Protein AF-A0A1H7XQ25-F1 (afdb_monomer)

Mean predicted aligned error: 4.87 Å

pLDDT: mean 88.61, std 8.7, range [55.59, 97.44]

Secondary structure (DSSP, 8-state):
-HHHHHHHHHHHHHHHHHHHHHHHHHHHHHHHHHTTS-SSHHHHHHTGGGHHHHHHHHHHHT-TT-HHHHHHHHHHHHHHHHHHHHHHHHHHHT-

Solvent-accessible surface area (backbone atoms only — not comparable to full-atom values): 5088 Å² total; per-residue (Å²): 116,68,66,63,51,47,54,49,51,31,54,49,24,47,51,52,25,52,52,28,50,52,50,32,53,53,35,48,50,54,44,34,44,77,67,66,77,32,94,46,75,65,54,46,60,74,47,49,80,54,48,60,59,51,50,50,40,37,67,74,68,57,51,73,93,37,73,44,46,55,52,32,47,53,34,48,51,53,26,50,53,26,46,52,52,27,53,52,35,49,58,62,73,76,104

Structure (mmCIF, N/CA/C/O backbone):
data_AF-A0A1H7XQ25-F1
#
_entry.id   AF-A0A1H7XQ25-F1
#
loop_
_atom_site.group_PDB
_atom_site.id
_atom_site.type_symbol
_atom_site.label_atom_id
_atom_site.label_alt_id
_atom_site.label_comp_id
_atom_site.label_asym_id
_atom_site.label_entity_id
_atom_site.label_seq_id
_atom_site.pdbx_PDB_ins_code
_atom_site.Cartn_x
_atom_site.Cartn_y
_atom_site.Cartn_z
_atom_site.occupancy
_atom_site.B_iso_or_equiv
_atom_site.auth_seq_id
_atom_site.auth_comp_id
_atom_site.auth_asym_id
_atom_site.auth_atom_id
_atom_site.pdbx_PDB_model_num
ATOM 1 N N . MET A 1 1 ? 22.932 3.527 -22.500 1.00 63.41 1 MET A N 1
ATOM 2 C CA . MET A 1 1 ? 22.546 4.360 -21.330 1.00 63.41 1 MET A CA 1
ATOM 3 C C . MET A 1 1 ? 21.067 4.213 -20.987 1.00 63.41 1 MET A C 1
ATOM 5 O O . MET A 1 1 ? 20.750 4.172 -19.807 1.00 63.41 1 MET A O 1
ATOM 9 N N . THR A 1 2 ? 20.179 4.089 -21.978 1.00 78.62 2 THR A N 1
ATOM 10 C CA . THR A 1 2 ? 18.724 3.948 -21.793 1.00 78.62 2 THR A CA 1
ATOM 11 C C . THR A 1 2 ? 18.327 2.696 -21.000 1.00 78.62 2 THR A C 1
ATOM 13 O O . THR A 1 2 ? 17.526 2.800 -20.077 1.00 78.62 2 THR A O 1
ATOM 16 N N . ASP A 1 3 ? 18.966 1.550 -21.260 1.00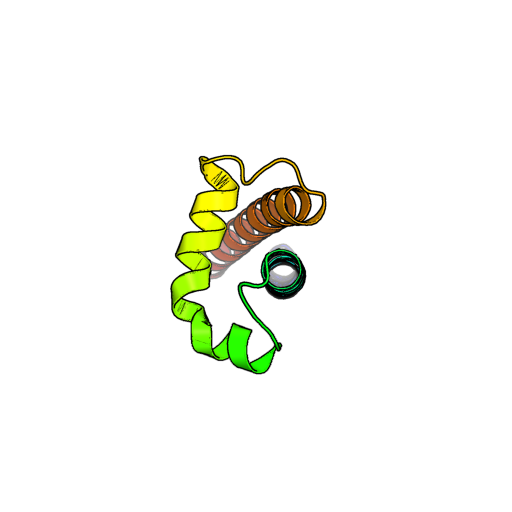 82.12 3 ASP A N 1
ATOM 17 C CA . ASP A 1 3 ? 18.627 0.276 -20.597 1.00 82.12 3 ASP A CA 1
ATOM 18 C C . ASP A 1 3 ? 18.929 0.295 -19.093 1.00 82.12 3 ASP A C 1
ATOM 20 O O . ASP A 1 3 ? 18.120 -0.143 -18.279 1.00 82.12 3 ASP A O 1
ATOM 24 N N . GLY A 1 4 ? 20.059 0.894 -18.699 1.00 89.81 4 GLY A N 1
ATOM 25 C CA . GLY A 1 4 ? 20.416 1.061 -17.286 1.00 89.81 4 GLY A CA 1
ATOM 26 C C . GLY A 1 4 ? 19.441 1.970 -16.531 1.00 89.81 4 GLY 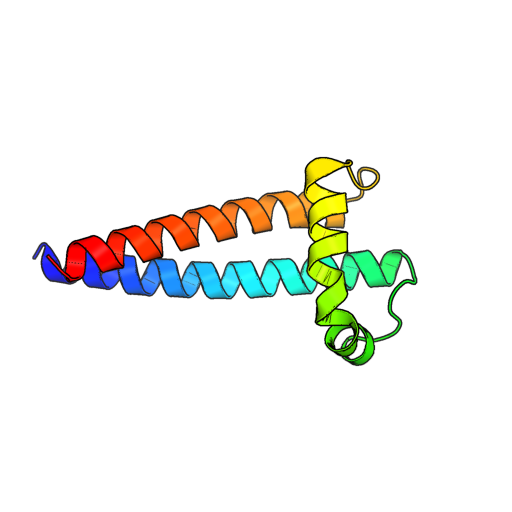A C 1
ATOM 27 O O . GLY A 1 4 ? 19.146 1.728 -15.362 1.00 89.81 4 GLY A O 1
ATOM 28 N N . LEU A 1 5 ? 18.888 2.981 -17.207 1.00 92.19 5 LEU A N 1
ATOM 29 C CA . LEU A 1 5 ? 17.882 3.872 -16.632 1.00 92.19 5 LEU A CA 1
ATOM 30 C C . LEU A 1 5 ? 16.535 3.156 -16.446 1.00 92.19 5 LEU A C 1
ATOM 32 O O . LEU A 1 5 ? 15.883 3.347 -15.420 1.00 92.19 5 LEU A O 1
ATOM 36 N N . ILE A 1 6 ? 16.143 2.287 -17.382 1.00 93.12 6 ILE A N 1
ATOM 37 C CA . ILE A 1 6 ? 14.927 1.469 -17.261 1.00 93.12 6 ILE A CA 1
ATOM 38 C C . ILE A 1 6 ? 15.055 0.482 -16.093 1.00 93.12 6 ILE A C 1
ATOM 40 O O . ILE A 1 6 ? 14.146 0.401 -15.266 1.00 93.12 6 ILE A O 1
ATOM 44 N N . VAL A 1 7 ? 16.197 -0.205 -15.967 1.00 93.62 7 VAL A N 1
ATOM 45 C CA . VAL A 1 7 ? 16.472 -1.115 -14.838 1.00 93.62 7 VAL A CA 1
ATOM 46 C C . VAL A 1 7 ? 16.421 -0.370 -13.503 1.00 93.62 7 VAL A C 1
ATOM 48 O O . VAL A 1 7 ? 15.849 -0.867 -12.532 1.00 93.62 7 VAL A O 1
ATOM 51 N N . LEU A 1 8 ? 16.963 0.847 -13.444 1.00 94.94 8 LEU A N 1
ATOM 52 C CA . LEU A 1 8 ? 16.890 1.673 -12.242 1.00 94.94 8 LEU A CA 1
ATOM 53 C C . LEU A 1 8 ? 15.437 2.023 -11.877 1.00 94.94 8 LEU A C 1
ATOM 55 O O . LEU A 1 8 ? 15.050 1.877 -10.717 1.00 94.94 8 LEU A O 1
ATOM 59 N N . ILE A 1 9 ? 14.618 2.442 -12.849 1.00 94.62 9 ILE A N 1
ATOM 60 C CA . ILE A 1 9 ? 13.188 2.725 -12.633 1.00 94.62 9 ILE A CA 1
ATOM 61 C C . ILE A 1 9 ? 12.450 1.467 -12.160 1.00 94.62 9 ILE A C 1
ATOM 63 O O . ILE A 1 9 ? 11.633 1.549 -11.240 1.00 94.62 9 ILE A O 1
ATOM 67 N N . PHE A 1 10 ? 12.753 0.306 -12.739 1.00 95.88 10 PHE A N 1
ATOM 68 C CA . PHE A 1 10 ? 12.183 -0.976 -12.329 1.00 95.88 10 PHE A CA 1
ATOM 69 C C . PHE A 1 10 ? 12.481 -1.277 -10.851 1.00 95.88 10 PHE A C 1
ATOM 71 O O . PHE A 1 10 ? 11.560 -1.515 -10.068 1.00 95.88 10 PHE A O 1
ATOM 78 N N . ILE A 1 11 ? 13.746 -1.180 -10.431 1.00 96.69 11 ILE A N 1
ATOM 79 C CA . ILE A 1 11 ? 14.149 -1.462 -9.043 1.00 96.69 11 ILE A CA 1
ATOM 80 C C . ILE A 1 11 ? 13.534 -0.448 -8.072 1.00 96.69 11 ILE A C 1
ATOM 82 O O . ILE A 1 11 ? 12.996 -0.834 -7.032 1.00 96.69 11 ILE A O 1
ATOM 86 N N . LEU A 1 12 ? 13.582 0.847 -8.399 1.00 97.19 12 LEU A N 1
ATOM 87 C CA . LEU A 1 12 ? 13.044 1.893 -7.529 1.00 97.19 12 LEU A CA 1
ATOM 88 C C . LEU A 1 12 ? 11.525 1.779 -7.388 1.00 97.19 12 LEU A C 1
ATOM 90 O O . LEU A 1 12 ? 11.011 1.852 -6.273 1.00 97.19 12 LEU A O 1
ATOM 94 N N . SER A 1 13 ? 10.801 1.564 -8.487 1.00 96.81 13 SER A N 1
ATOM 95 C CA . SER A 1 13 ? 9.344 1.395 -8.441 1.00 96.81 13 SER A CA 1
ATOM 96 C C . SER A 1 13 ? 8.938 0.164 -7.627 1.00 96.81 13 SER A C 1
ATOM 98 O O . SER A 1 13 ? 8.012 0.262 -6.821 1.00 96.81 13 SER A O 1
ATOM 100 N N . LEU A 1 14 ? 9.676 -0.948 -7.736 1.00 96.19 14 LEU A N 1
ATOM 101 C CA . LEU A 1 14 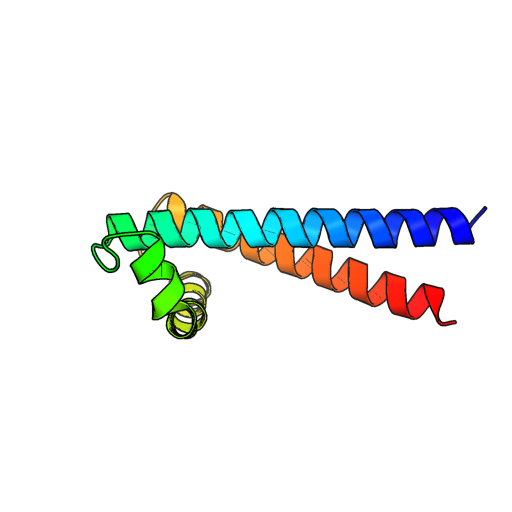? 9.477 -2.128 -6.894 1.00 96.19 14 LEU A CA 1
ATOM 102 C C . LEU A 1 14 ? 9.722 -1.820 -5.409 1.00 96.19 14 LEU A C 1
ATOM 104 O O . LEU A 1 14 ? 8.897 -2.165 -4.560 1.00 96.19 14 LEU A O 1
ATOM 108 N N . LEU A 1 15 ? 10.823 -1.137 -5.086 1.00 97.44 15 LEU A N 1
ATOM 109 C CA . LEU A 1 15 ? 11.159 -0.765 -3.711 1.00 97.44 15 LEU A CA 1
ATOM 110 C C . LEU A 1 15 ? 10.073 0.132 -3.097 1.00 97.44 15 LEU A C 1
ATOM 112 O O . LEU A 1 15 ? 9.576 -0.147 -2.004 1.00 97.44 15 LEU A O 1
ATOM 116 N N . PHE A 1 16 ? 9.647 1.175 -3.813 1.00 97.00 16 PHE A N 1
ATOM 117 C CA . PHE A 1 16 ? 8.588 2.074 -3.351 1.00 97.00 16 PHE A CA 1
ATOM 118 C C . PHE A 1 16 ? 7.219 1.387 -3.269 1.00 97.00 16 PHE A C 1
ATOM 120 O O . PHE A 1 16 ? 6.431 1.681 -2.362 1.00 97.00 16 PHE A O 1
ATOM 127 N N . PHE A 1 17 ? 6.933 0.427 -4.150 1.00 95.81 17 PHE A N 1
ATOM 128 C CA . PHE A 1 17 ? 5.740 -0.408 -4.046 1.00 95.81 17 PHE A CA 1
ATOM 129 C C . PHE A 1 17 ? 5.739 -1.243 -2.755 1.00 95.81 17 PHE A C 1
ATOM 131 O O . PHE A 1 17 ? 4.738 -1.262 -2.036 1.00 95.81 17 PHE A O 1
ATOM 138 N N . ILE A 1 18 ? 6.862 -1.875 -2.404 1.00 96.38 18 ILE A N 1
ATOM 139 C CA . ILE A 1 18 ? 6.993 -2.656 -1.162 1.00 96.38 18 ILE A CA 1
ATOM 140 C C . ILE A 1 18 ? 6.850 -1.750 0.069 1.00 96.38 18 ILE A C 1
ATOM 142 O O . ILE A 1 18 ? 6.084 -2.064 0.982 1.00 96.38 18 ILE A O 1
ATOM 146 N N . ILE A 1 19 ? 7.525 -0.597 0.086 1.00 96.19 19 ILE A N 1
ATOM 147 C CA . ILE A 1 19 ? 7.440 0.363 1.198 1.00 96.19 19 ILE A CA 1
ATOM 148 C C . ILE A 1 19 ? 5.995 0.843 1.386 1.00 96.19 19 ILE A C 1
ATOM 150 O O . ILE A 1 19 ? 5.460 0.800 2.496 1.00 96.19 19 ILE A O 1
ATOM 154 N N . SER A 1 20 ? 5.329 1.255 0.305 1.00 95.50 20 SER A N 1
ATOM 155 C CA . SER A 1 20 ? 3.936 1.712 0.367 1.00 95.50 20 SER A CA 1
ATOM 156 C C . SER A 1 20 ? 2.969 0.596 0.778 1.00 95.50 20 SER A C 1
ATOM 158 O O . SER A 1 20 ? 2.032 0.854 1.536 1.00 95.50 20 SER A O 1
ATOM 160 N N . PHE A 1 21 ? 3.214 -0.657 0.380 1.00 93.56 21 PHE A N 1
ATOM 161 C CA . PHE A 1 21 ? 2.462 -1.816 0.866 1.00 93.56 21 PHE A CA 1
ATOM 162 C C . PHE A 1 21 ? 2.569 -1.981 2.389 1.00 93.56 21 PHE A C 1
ATOM 164 O O . PHE A 1 21 ? 1.545 -2.145 3.062 1.00 93.56 21 PHE A O 1
ATOM 171 N N . CYS A 1 22 ? 3.781 -1.888 2.940 1.00 94.62 22 CYS A N 1
ATOM 172 C CA . CYS A 1 22 ? 4.014 -1.960 4.382 1.00 94.62 22 CYS A CA 1
ATOM 173 C C . CYS A 1 22 ? 3.313 -0.819 5.129 1.00 94.62 22 CYS A C 1
ATOM 175 O O . CYS A 1 22 ? 2.648 -1.070 6.135 1.00 94.62 22 CYS A O 1
ATOM 177 N N . LEU A 1 23 ? 3.385 0.411 4.610 1.00 94.88 23 LEU A N 1
ATOM 178 C CA . LEU A 1 23 ? 2.694 1.563 5.1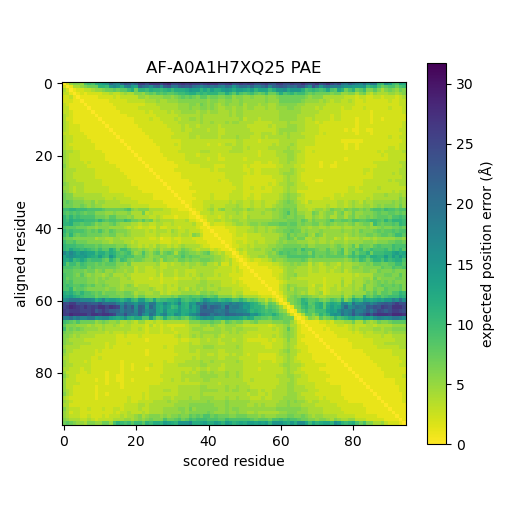97 1.00 94.88 23 LEU A CA 1
ATOM 179 C C . LEU A 1 23 ? 1.176 1.356 5.221 1.00 94.88 23 LEU A C 1
ATOM 181 O O . LEU A 1 23 ? 0.557 1.538 6.268 1.00 94.88 23 LEU A O 1
ATOM 185 N N . VAL A 1 24 ? 0.571 0.902 4.118 1.00 93.88 24 VAL A N 1
ATOM 186 C CA . VAL A 1 24 ? -0.870 0.592 4.079 1.00 93.88 24 VAL A CA 1
ATOM 187 C C . VAL A 1 24 ?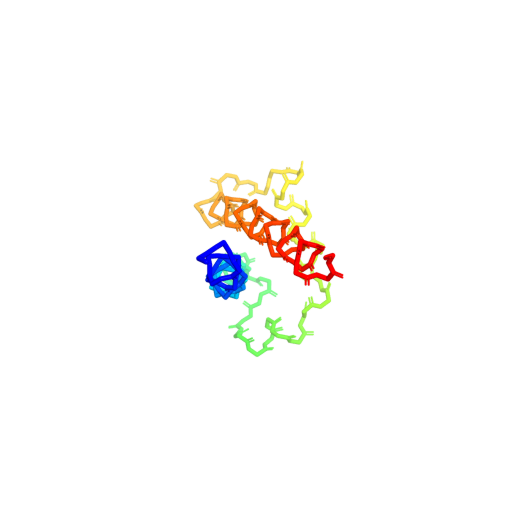 -1.238 -0.429 5.155 1.00 93.88 24 VAL A C 1
ATOM 189 O O . VAL A 1 24 ? -2.222 -0.223 5.864 1.00 93.88 24 VAL A O 1
ATOM 192 N N . ARG A 1 25 ? -0.457 -1.506 5.321 1.00 92.25 25 ARG A N 1
ATOM 193 C CA . ARG A 1 25 ? -0.728 -2.503 6.371 1.00 92.25 25 ARG A CA 1
ATOM 194 C C . ARG A 1 25 ? -0.581 -1.929 7.774 1.00 92.25 25 ARG A C 1
ATOM 196 O O . ARG A 1 25 ? -1.425 -2.221 8.617 1.00 92.25 25 ARG A O 1
ATOM 203 N N . PHE A 1 26 ? 0.442 -1.117 8.018 1.00 93.44 26 PHE A N 1
ATOM 204 C CA . PHE A 1 26 ? 0.665 -0.484 9.315 1.00 93.44 26 PHE A CA 1
ATOM 205 C C . PHE A 1 26 ? -0.485 0.455 9.702 1.00 93.44 26 PHE A C 1
ATOM 207 O O . PHE A 1 26 ? -1.044 0.330 10.793 1.00 93.44 26 PHE A O 1
ATOM 214 N N . TYR A 1 27 ? -0.886 1.358 8.803 1.00 92.31 27 TYR A N 1
ATOM 215 C CA . TYR A 1 27 ? -1.993 2.275 9.079 1.00 92.31 27 TYR A CA 1
ATOM 216 C C . TYR A 1 27 ? -3.331 1.541 9.175 1.00 92.31 27 TYR A C 1
ATOM 218 O O . TYR A 1 27 ? -4.154 1.912 10.008 1.00 92.31 27 TYR A O 1
ATOM 226 N N . LEU A 1 28 ? -3.544 0.479 8.387 1.00 92.12 28 LEU A N 1
ATOM 227 C CA . LEU A 1 28 ? -4.741 -0.356 8.503 1.00 92.12 28 LEU A CA 1
ATOM 228 C C . LEU A 1 28 ? -4.804 -1.072 9.854 1.00 92.12 28 LEU A C 1
ATOM 230 O O . LEU A 1 28 ? -5.863 -1.090 10.470 1.00 92.12 28 LEU A O 1
ATOM 234 N N . TYR A 1 29 ? -3.681 -1.608 10.336 1.00 92.44 29 TYR A N 1
ATOM 235 C CA . TYR A 1 29 ? -3.605 -2.191 11.673 1.00 92.44 29 TYR A CA 1
ATOM 236 C C . TYR A 1 29 ? -3.976 -1.163 12.744 1.00 92.44 29 TYR A C 1
ATOM 238 O O . TYR A 1 29 ? -4.851 -1.426 13.561 1.00 92.44 29 TYR A O 1
ATOM 246 N N . LYS A 1 30 ? -3.373 0.032 12.704 1.00 91.69 30 LYS A N 1
ATOM 247 C CA . LYS A 1 30 ? -3.692 1.108 13.654 1.00 91.69 30 LYS A CA 1
ATOM 248 C C . LYS A 1 30 ? -5.158 1.535 13.587 1.00 91.69 30 LYS A C 1
ATOM 250 O O . LYS A 1 30 ? -5.781 1.685 14.628 1.00 91.69 30 LYS A O 1
ATOM 255 N N . TYR A 1 31 ? -5.723 1.649 12.387 1.00 90.25 31 TYR A N 1
ATOM 256 C CA . TYR A 1 31 ? -7.137 1.967 12.201 1.00 90.25 31 TYR A CA 1
ATOM 257 C C . TYR A 1 31 ? -8.060 0.913 12.826 1.00 90.25 31 TYR A C 1
ATOM 259 O O . TYR A 1 31 ? -9.018 1.257 13.511 1.00 90.25 31 TYR A O 1
ATOM 267 N N . LEU A 1 32 ? -7.785 -0.372 12.593 1.00 89.25 32 LEU A N 1
ATOM 268 C CA . LEU A 1 32 ? -8.614 -1.453 13.126 1.00 89.25 32 LEU A CA 1
ATOM 269 C C . LEU A 1 32 ? -8.434 -1.619 14.642 1.00 89.25 32 LEU A C 1
ATOM 271 O O . LEU A 1 32 ? -9.406 -1.935 15.324 1.00 89.25 32 LEU A O 1
ATOM 275 N N . LEU A 1 33 ? -7.235 -1.345 15.164 1.00 90.50 33 LEU A N 1
ATOM 276 C CA . LEU A 1 33 ? -6.957 -1.307 16.601 1.00 90.50 33 LEU A CA 1
ATOM 277 C C . LEU A 1 33 ? -7.777 -0.203 17.288 1.00 90.50 33 LEU A C 1
ATOM 279 O O . LEU A 1 33 ? -8.422 -0.461 18.296 1.00 90.50 33 LEU A O 1
ATOM 283 N N . GLU A 1 3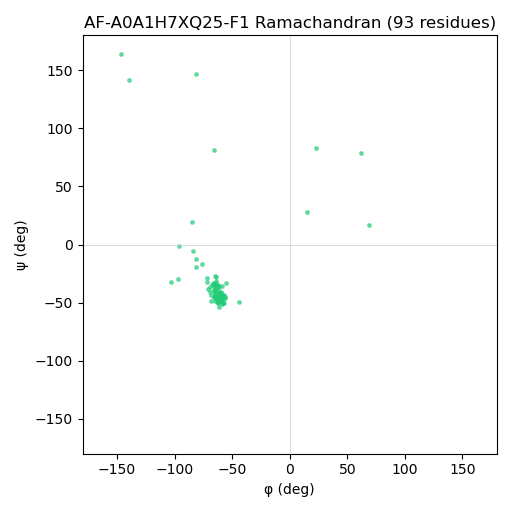4 ? -7.830 1.004 16.712 1.00 88.44 34 GLU A N 1
ATOM 284 C CA . GLU A 1 34 ? -8.667 2.100 17.231 1.00 88.44 34 GLU A CA 1
ATOM 285 C C . GLU A 1 34 ? -10.167 1.801 17.169 1.00 88.44 34 GLU A C 1
ATOM 287 O O . GLU A 1 34 ? -10.941 2.317 17.973 1.00 88.44 34 GLU A O 1
ATOM 292 N N . LYS A 1 35 ? -10.597 0.972 16.214 1.00 85.06 35 LYS A N 1
ATOM 293 C CA . LYS A 1 35 ? -11.989 0.525 16.097 1.00 85.06 35 LYS A CA 1
ATOM 294 C C . LYS A 1 35 ? -12.326 -0.674 16.990 1.00 85.06 35 LYS A C 1
ATOM 296 O O . LYS A 1 35 ? -1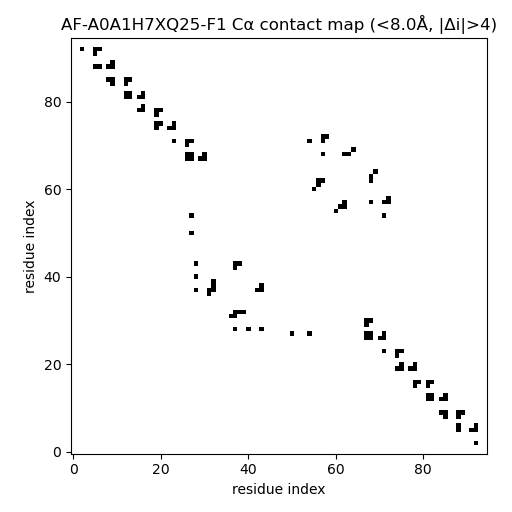3.493 -1.044 17.034 1.00 85.06 35 LYS A O 1
ATOM 301 N N . GLY A 1 36 ? -11.347 -1.263 17.682 1.00 84.88 36 GLY A N 1
ATOM 302 C CA . GLY A 1 36 ? -11.538 -2.470 18.494 1.00 84.88 36 GLY A CA 1
ATOM 303 C C . GLY A 1 36 ? -11.833 -3.735 17.676 1.00 84.88 36 GLY A C 1
ATOM 304 O O . GLY A 1 36 ? -12.316 -4.719 18.218 1.00 84.88 36 GLY A O 1
ATOM 305 N N . GLU A 1 37 ? -11.563 -3.722 16.367 1.00 85.56 37 GLU A N 1
ATOM 306 C CA . GLU A 1 37 ? -11.816 -4.855 15.456 1.00 85.56 37 GLU A CA 1
ATOM 307 C C . GLU A 1 37 ? -10.702 -5.921 15.528 1.00 85.56 37 GLU A C 1
ATOM 309 O O . GLU A 1 37 ? -10.882 -7.071 15.105 1.00 85.56 37 GLU A O 1
ATOM 314 N N . VAL A 1 38 ? -9.535 -5.528 16.047 1.00 89.06 38 VAL A N 1
ATOM 315 C CA . VAL A 1 38 ? -8.360 -6.376 16.281 1.00 89.06 38 VAL A CA 1
ATOM 316 C C . VAL A 1 38 ? -7.710 -6.028 17.611 1.00 89.06 38 VAL A C 1
ATOM 318 O O . VAL A 1 38 ? -7.585 -4.855 17.954 1.00 89.06 38 VAL A O 1
ATOM 321 N N . GLU A 1 39 ? -7.243 -7.052 18.320 1.00 87.50 39 GLU A N 1
ATOM 322 C CA . GLU A 1 39 ? -6.565 -6.901 19.619 1.00 87.50 39 GLU A CA 1
ATOM 323 C C . GLU A 1 39 ? -5.038 -6.901 19.491 1.00 87.50 39 GLU A C 1
ATOM 325 O O . GLU A 1 39 ? -4.324 -6.291 20.285 1.00 87.50 39 GLU A O 1
ATOM 330 N N . SER A 1 40 ? -4.514 -7.595 18.481 1.00 89.12 40 SER A N 1
ATOM 331 C CA . SER A 1 40 ? -3.078 -7.758 18.276 1.00 89.12 40 SER A CA 1
ATOM 332 C C . SER A 1 40 ? -2.721 -7.826 16.796 1.00 89.12 40 SER A C 1
ATOM 334 O O . SER A 1 40 ? -3.562 -8.074 15.929 1.00 89.12 40 SER A O 1
ATOM 336 N N . TYR A 1 41 ? -1.437 -7.640 16.485 1.00 86.50 41 TYR A N 1
ATOM 337 C CA . TYR A 1 41 ? -0.949 -7.772 15.111 1.00 86.50 41 TYR A CA 1
ATOM 338 C C . TYR A 1 41 ? -1.084 -9.208 14.567 1.00 86.50 41 TYR A C 1
ATOM 340 O O . TYR A 1 41 ? -1.227 -9.407 13.360 1.00 86.50 41 TYR A O 1
ATOM 348 N N . ILE A 1 42 ? -1.071 -10.212 15.453 1.00 87.88 42 ILE A N 1
ATOM 349 C CA . ILE A 1 42 ? -1.297 -11.616 15.087 1.00 87.88 42 ILE A CA 1
ATOM 350 C C . ILE A 1 42 ? -2.752 -11.804 14.642 1.00 87.88 42 ILE A C 1
ATOM 352 O O . ILE A 1 42 ? -2.982 -12.322 13.552 1.00 87.88 42 ILE A O 1
ATOM 356 N N . ASP A 1 43 ? -3.716 -11.301 15.419 1.00 87.19 43 ASP A N 1
ATOM 357 C CA . ASP A 1 43 ? -5.143 -11.326 15.062 1.00 87.19 43 ASP A CA 1
ATOM 358 C C . ASP A 1 43 ? -5.410 -10.575 13.744 1.00 87.19 43 ASP A C 1
ATOM 360 O O . ASP A 1 43 ? -6.081 -11.077 12.841 1.00 87.19 43 ASP A O 1
ATOM 364 N N . PHE A 1 44 ? -4.764 -9.420 13.558 1.00 90.31 44 PHE A N 1
ATOM 365 C CA . PHE A 1 44 ? -4.777 -8.704 12.283 1.00 90.31 44 PHE A CA 1
ATOM 366 C C . PHE A 1 44 ? -4.274 -9.571 11.120 1.00 90.31 44 PHE A C 1
ATOM 368 O O . PHE A 1 44 ? -4.905 -9.624 10.069 1.00 90.31 44 PHE A O 1
ATOM 375 N N . ASN A 1 45 ? -3.163 -10.294 11.270 1.00 87.75 45 ASN A N 1
ATOM 376 C CA . ASN A 1 45 ? -2.675 -11.180 10.207 1.00 87.75 45 ASN A CA 1
ATOM 377 C C . ASN A 1 45 ? -3.625 -12.346 9.902 1.00 87.75 45 ASN A C 1
ATOM 379 O O . ASN A 1 45 ? -3.797 -12.684 8.728 1.00 87.75 45 ASN A O 1
ATOM 383 N N . LEU A 1 46 ? -4.268 -12.921 10.918 1.00 87.00 46 LEU A N 1
ATOM 384 C CA . LEU A 1 46 ? -5.243 -14.001 10.741 1.00 87.00 46 LEU A CA 1
ATOM 385 C C . LEU A 1 46 ? -6.491 -13.522 9.985 1.00 87.00 46 LEU A C 1
ATOM 387 O O . LEU A 1 46 ? -7.017 -14.239 9.137 1.00 87.00 46 LEU A O 1
ATOM 391 N N . LYS A 1 47 ? -6.907 -12.268 10.192 1.00 85.12 47 LYS A N 1
ATOM 392 C CA . LYS A 1 47 ? -8.036 -11.630 9.492 1.00 85.12 47 LYS A CA 1
ATOM 393 C C . LYS A 1 47 ? -7.662 -11.013 8.134 1.00 85.12 47 LYS A C 1
ATOM 395 O O . LYS A 1 47 ? -8.416 -10.199 7.593 1.00 85.12 47 LYS A O 1
ATOM 400 N N . SER A 1 48 ? -6.541 -11.423 7.533 1.00 80.31 48 SER A N 1
ATOM 401 C CA . SER A 1 48 ? -6.005 -10.817 6.303 1.00 80.31 48 SER A CA 1
ATOM 402 C C . SER A 1 48 ? -6.965 -10.774 5.113 1.00 80.31 48 SER A C 1
ATOM 404 O O . SER A 1 48 ? -6.961 -9.794 4.365 1.00 80.31 48 SER A O 1
ATOM 406 N N . ILE A 1 49 ? -7.840 -11.772 4.980 1.00 78.06 49 ILE A N 1
ATOM 407 C CA . ILE A 1 49 ? -8.870 -11.838 3.931 1.00 78.06 49 ILE A CA 1
ATOM 408 C C . ILE A 1 49 ? -9.852 -10.659 4.040 1.00 78.06 49 ILE A C 1
ATOM 410 O O . ILE A 1 49 ? -10.247 -10.067 3.032 1.00 78.06 49 ILE A O 1
ATOM 414 N N . ASN A 1 50 ? -10.184 -10.237 5.261 1.00 80.12 50 ASN A N 1
ATOM 415 C CA . ASN A 1 50 ? -11.127 -9.146 5.496 1.00 80.12 50 ASN A CA 1
ATOM 416 C C . ASN A 1 50 ? -10.511 -7.764 5.235 1.00 80.12 50 ASN A C 1
ATOM 418 O O . ASN A 1 50 ? -11.245 -6.795 5.034 1.00 80.12 50 ASN A O 1
ATOM 422 N N . HIS A 1 51 ? -9.181 -7.640 5.162 1.00 86.62 51 HIS A N 1
ATOM 423 C CA . HIS A 1 51 ? -8.507 -6.354 4.938 1.00 86.62 51 HIS A CA 1
ATOM 424 C C . HIS A 1 51 ? -8.926 -5.683 3.636 1.00 86.62 51 HIS A C 1
ATOM 426 O O . HIS A 1 51 ? -9.071 -4.465 3.598 1.00 86.62 51 HIS A O 1
ATOM 432 N N . ILE A 1 52 ? -9.173 -6.464 2.583 1.00 83.62 52 ILE A N 1
ATOM 433 C CA . ILE A 1 52 ? -9.648 -5.936 1.299 1.00 83.62 52 ILE A CA 1
ATOM 434 C C . ILE A 1 52 ? -11.031 -5.298 1.466 1.00 83.62 52 ILE A C 1
ATOM 436 O O . ILE A 1 52 ? -11.284 -4.218 0.930 1.00 83.62 52 ILE A O 1
ATOM 440 N N . VAL A 1 53 ? -11.911 -5.915 2.260 1.00 86.38 53 VAL A N 1
ATOM 441 C CA . VAL A 1 53 ? -13.248 -5.385 2.556 1.00 86.38 53 VAL A CA 1
ATOM 442 C C . VAL A 1 53 ? -13.146 -4.071 3.333 1.00 86.38 53 VAL A C 1
ATOM 444 O O . VAL A 1 53 ? -13.826 -3.103 2.982 1.00 86.38 53 VAL A O 1
ATOM 447 N N . TYR A 1 54 ? -12.268 -3.994 4.337 1.00 85.81 54 TYR A N 1
ATOM 448 C CA . TYR A 1 54 ? -12.043 -2.758 5.096 1.00 85.81 54 TYR A CA 1
ATOM 449 C C . TYR A 1 54 ? -11.425 -1.656 4.235 1.00 85.81 54 TYR A C 1
ATOM 451 O O . TYR A 1 54 ? -11.929 -0.535 4.239 1.00 85.81 54 TYR A O 1
ATOM 459 N N . ILE A 1 55 ? -10.403 -1.964 3.434 1.00 87.00 55 ILE A N 1
ATOM 460 C CA . ILE A 1 55 ? -9.792 -1.005 2.505 1.00 87.00 55 ILE A CA 1
ATOM 461 C C . ILE A 1 55 ? -10.841 -0.480 1.517 1.00 87.00 55 ILE A C 1
ATOM 463 O O . ILE A 1 55 ? -10.941 0.730 1.323 1.00 87.00 55 ILE A O 1
ATOM 467 N N . LYS A 1 56 ? -11.686 -1.350 0.949 1.00 86.19 56 LYS A N 1
ATOM 468 C CA . LYS A 1 56 ? -12.781 -0.935 0.058 1.00 86.19 56 LYS A CA 1
ATOM 469 C C . LYS A 1 56 ? -13.766 -0.004 0.771 1.00 86.19 56 LYS A C 1
ATOM 471 O O . LYS A 1 56 ? -14.152 1.020 0.209 1.00 86.19 56 LYS A O 1
ATOM 476 N N . LYS A 1 57 ? -14.158 -0.318 2.013 1.00 86.12 57 LYS A N 1
ATOM 477 C CA . LYS A 1 57 ? -15.008 0.571 2.827 1.00 86.12 57 LYS A CA 1
ATOM 478 C C . LYS A 1 57 ? -14.339 1.933 3.050 1.00 86.12 57 LYS A C 1
ATOM 480 O O . LYS A 1 57 ? -14.994 2.953 2.857 1.00 86.12 57 LYS A O 1
ATOM 485 N N . ILE A 1 58 ? -13.050 1.956 3.391 1.00 85.19 58 ILE A N 1
ATOM 486 C CA . ILE A 1 58 ? -12.283 3.189 3.619 1.00 85.19 58 ILE A CA 1
ATOM 487 C C . ILE A 1 58 ? -12.235 4.040 2.346 1.00 85.19 58 ILE A C 1
ATOM 489 O O . ILE A 1 58 ? -12.555 5.226 2.411 1.00 85.19 58 ILE A O 1
ATOM 493 N N . LEU A 1 59 ? -11.893 3.443 1.201 1.00 83.06 59 LEU A N 1
ATOM 494 C CA . LEU A 1 59 ? -11.743 4.137 -0.082 1.00 83.06 59 LEU A CA 1
ATOM 495 C C . LEU A 1 59 ? -13.067 4.719 -0.598 1.00 83.06 59 LEU A C 1
ATOM 497 O O . LEU A 1 59 ? -13.098 5.891 -0.959 1.00 83.06 59 LEU A O 1
ATOM 501 N N . PHE A 1 60 ? -14.152 3.934 -0.604 1.00 79.88 60 PHE A N 1
ATOM 502 C CA . PHE A 1 60 ? -15.386 4.294 -1.321 1.00 79.88 60 PHE A CA 1
ATOM 503 C C . PHE A 1 60 ? -16.524 4.804 -0.440 1.00 79.88 60 PHE A C 1
ATOM 505 O O . PHE A 1 60 ? -17.319 5.618 -0.894 1.00 79.88 60 PHE A O 1
ATOM 512 N N . LYS A 1 61 ? -16.643 4.325 0.803 1.00 69.44 61 LYS A N 1
ATOM 513 C CA . LYS A 1 61 ? -17.757 4.709 1.686 1.00 69.44 61 LYS A CA 1
ATOM 514 C C . LYS A 1 61 ? -17.410 5.845 2.644 1.00 69.44 61 LYS A C 1
ATOM 516 O O . LYS A 1 61 ? -18.281 6.266 3.388 1.00 69.44 61 LYS A O 1
ATOM 521 N N . GLY A 1 62 ? -16.167 6.341 2.617 1.00 59.28 62 GLY A N 1
ATOM 522 C CA . GLY A 1 62 ? -15.705 7.377 3.536 1.00 59.28 62 GLY A CA 1
ATOM 523 C C . GLY A 1 62 ? -15.780 6.872 4.972 1.00 59.28 62 GLY A C 1
ATOM 524 O O . GLY A 1 62 ? -16.725 7.168 5.690 1.00 59.28 62 GLY A O 1
ATOM 525 N N . GLY A 1 63 ? -14.802 6.064 5.386 1.00 55.59 63 GLY A N 1
ATOM 526 C CA . GLY A 1 63 ? -14.742 5.540 6.751 1.00 55.59 63 GLY A CA 1
ATOM 527 C C . GLY A 1 63 ? -14.513 6.657 7.768 1.00 55.59 63 GLY A C 1
ATOM 528 O O . GLY A 1 63 ? -13.371 6.859 8.149 1.00 55.59 63 GLY A O 1
ATOM 529 N N . GLY A 1 64 ? -15.577 7.374 8.151 1.00 61.78 64 GLY A N 1
ATOM 530 C CA . GLY A 1 64 ? -15.636 8.454 9.143 1.00 61.78 64 GLY A CA 1
ATOM 531 C C . GLY A 1 64 ? -14.304 9.151 9.410 1.00 61.78 64 GLY A C 1
ATOM 532 O O . GLY A 1 64 ? -13.647 8.753 10.362 1.00 61.78 64 GLY A O 1
ATOM 533 N N . GLY A 1 65 ? -13.941 10.117 8.550 1.00 60.25 65 GLY A N 1
ATOM 534 C CA . GLY A 1 65 ? -12.866 11.139 8.595 1.00 60.25 65 GLY A CA 1
ATOM 535 C C . GLY A 1 65 ? -11.701 11.056 9.594 1.00 60.25 65 GLY A C 1
ATOM 536 O O . GLY A 1 65 ? -11.178 12.090 9.991 1.00 60.25 65 GLY A O 1
ATOM 537 N N . GLY A 1 66 ? -11.292 9.874 10.042 1.00 74.56 66 GLY A N 1
ATOM 538 C CA . GLY A 1 66 ? -10.218 9.713 11.012 1.00 74.56 66 GLY A CA 1
ATOM 539 C C . GLY A 1 66 ? -8.857 9.783 10.331 1.00 74.56 66 GLY A C 1
ATOM 540 O O . GLY A 1 66 ? -8.701 9.282 9.213 1.00 74.56 66 GLY A O 1
ATOM 541 N N . TYR A 1 67 ? -7.862 10.320 11.040 1.00 84.69 67 TYR A N 1
ATOM 542 C CA . TYR A 1 67 ? -6.479 10.483 10.576 1.00 84.69 67 TYR A CA 1
ATOM 543 C C . TYR A 1 67 ? -5.936 9.242 9.842 1.00 84.69 67 TYR A C 1
ATOM 545 O O . TYR A 1 67 ? -5.443 9.335 8.718 1.00 84.69 67 TYR A O 1
ATOM 553 N N . TYR A 1 68 ? -6.091 8.049 10.429 1.00 86.94 68 TYR A N 1
ATOM 554 C CA . TYR A 1 68 ? -5.604 6.797 9.839 1.00 86.94 68 TYR A CA 1
ATOM 555 C C . TYR A 1 68 ? -6.312 6.430 8.532 1.00 86.94 68 TYR A C 1
ATOM 557 O O . TYR A 1 68 ? -5.669 5.961 7.595 1.00 86.94 68 TYR A O 1
ATOM 565 N N . SER A 1 69 ? -7.622 6.672 8.438 1.00 86.25 69 SER A N 1
ATOM 566 C CA . SER A 1 69 ? -8.405 6.353 7.240 1.00 86.25 69 SER A CA 1
ATOM 567 C C . SER A 1 69 ? -7.971 7.193 6.035 1.00 86.25 69 SER A C 1
ATOM 569 O O . SER A 1 69 ? -7.845 6.664 4.930 1.00 86.25 69 SER A O 1
ATOM 571 N N . GLU A 1 70 ? -7.660 8.474 6.246 1.00 88.00 70 GLU A N 1
ATOM 572 C CA . GLU A 1 70 ? -7.164 9.368 5.197 1.00 88.00 70 GLU A CA 1
ATOM 573 C C . GLU A 1 70 ? -5.761 8.976 4.741 1.00 88.00 70 GLU A C 1
ATOM 575 O O . GLU A 1 70 ? -5.501 8.892 3.538 1.00 88.00 70 GLU A O 1
ATOM 580 N N . LYS A 1 71 ? -4.870 8.646 5.686 1.00 90.81 71 LYS A N 1
ATOM 581 C CA . LYS A 1 71 ? -3.529 8.147 5.357 1.00 90.81 71 LYS A CA 1
ATOM 582 C C . LYS A 1 71 ? -3.600 6.860 4.539 1.00 90.81 71 LYS A C 1
ATOM 584 O O . LYS A 1 71 ? -2.913 6.766 3.525 1.00 90.81 71 LYS A O 1
ATOM 589 N N . ILE A 1 72 ? -4.467 5.910 4.901 1.00 92.25 72 ILE A N 1
ATOM 590 C CA . ILE A 1 72 ? -4.666 4.674 4.124 1.00 92.25 72 ILE A CA 1
ATOM 591 C C . ILE A 1 72 ? -5.082 4.992 2.687 1.00 92.25 72 ILE A C 1
ATOM 593 O O . ILE A 1 72 ? -4.504 4.412 1.772 1.00 92.25 72 ILE A O 1
ATOM 597 N N . LYS A 1 73 ? -6.022 5.922 2.460 1.00 90.12 73 LYS A N 1
ATOM 598 C CA . LYS A 1 73 ? -6.430 6.313 1.096 1.00 90.12 73 LYS A CA 1
ATOM 599 C C . LYS A 1 73 ? -5.243 6.815 0.276 1.00 90.12 73 LYS A C 1
ATOM 601 O O . LYS A 1 73 ? -5.020 6.327 -0.830 1.00 90.12 73 LYS A O 1
ATOM 606 N N . ILE A 1 74 ? -4.469 7.748 0.833 1.00 91.19 74 ILE A N 1
ATOM 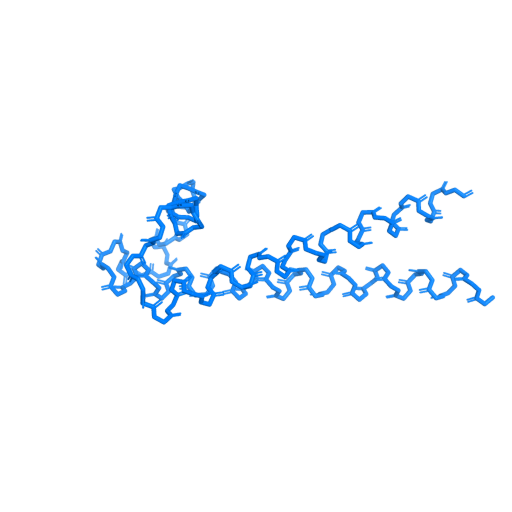607 C CA . ILE A 1 74 ? -3.315 8.352 0.154 1.00 91.19 74 ILE A CA 1
ATOM 608 C C . ILE A 1 74 ? -2.268 7.282 -0.166 1.00 91.19 74 ILE A C 1
ATOM 610 O O . ILE A 1 74 ? -1.888 7.118 -1.324 1.00 91.19 74 ILE A O 1
ATOM 614 N N . PHE A 1 75 ? -1.838 6.507 0.833 1.00 94.31 75 PHE A N 1
ATOM 615 C CA . PHE A 1 75 ? -0.812 5.482 0.632 1.00 94.31 75 PHE A CA 1
ATOM 616 C C . PHE A 1 75 ? -1.273 4.369 -0.310 1.00 94.31 75 PHE A C 1
ATOM 618 O O . PHE A 1 75 ? -0.457 3.829 -1.053 1.00 94.31 75 PHE A O 1
ATOM 625 N N . TYR A 1 76 ? -2.568 4.045 -0.333 1.00 93.19 76 TYR A N 1
ATOM 626 C CA . TYR A 1 76 ? -3.112 3.063 -1.267 1.00 93.19 76 TYR A CA 1
ATOM 627 C C . TYR A 1 76 ? -3.087 3.563 -2.716 1.00 93.19 76 TYR A C 1
ATOM 629 O O . TYR A 1 76 ? -2.718 2.803 -3.609 1.00 93.19 76 TYR A O 1
ATOM 637 N N . ILE A 1 77 ? -3.410 4.839 -2.957 1.00 92.38 77 ILE A N 1
ATOM 638 C CA . ILE A 1 77 ? -3.285 5.454 -4.289 1.00 92.38 77 ILE A CA 1
ATOM 639 C C . ILE A 1 77 ? -1.817 5.470 -4.725 1.00 92.38 77 ILE A C 1
ATOM 641 O O . ILE A 1 77 ? -1.499 5.003 -5.815 1.00 92.38 77 ILE A O 1
ATOM 645 N N . VAL A 1 78 ? -0.913 5.927 -3.854 1.00 94.62 78 VAL A N 1
ATOM 646 C CA . VAL A 1 78 ? 0.538 5.940 -4.117 1.00 94.62 78 VAL A CA 1
ATOM 647 C C . VAL A 1 78 ? 1.051 4.534 -4.448 1.00 94.62 78 VAL A C 1
ATOM 649 O O . VAL A 1 78 ? 1.786 4.353 -5.417 1.00 94.62 78 VAL A O 1
ATOM 652 N N . LYS A 1 79 ? 0.605 3.516 -3.704 1.00 94.69 79 LYS A N 1
ATOM 653 C CA . LYS A 1 79 ? 0.919 2.109 -3.980 1.00 94.69 79 LYS A CA 1
ATOM 654 C C . LYS A 1 79 ? 0.470 1.682 -5.383 1.00 94.69 79 LYS A C 1
ATOM 656 O O . LYS A 1 79 ? 1.225 1.001 -6.072 1.00 94.69 79 LYS A O 1
ATOM 661 N N . ILE A 1 80 ? -0.736 2.058 -5.817 1.00 94.88 80 ILE A N 1
ATOM 662 C CA . ILE A 1 80 ? -1.225 1.743 -7.172 1.00 94.88 80 ILE A CA 1
ATOM 663 C C . ILE A 1 80 ? -0.359 2.426 -8.235 1.00 94.88 80 ILE A C 1
ATOM 665 O O . ILE A 1 80 ? -0.006 1.784 -9.219 1.00 94.88 80 ILE A O 1
ATOM 669 N N . VAL A 1 81 ? 0.029 3.688 -8.033 1.00 96.38 81 VAL A N 1
ATOM 670 C CA . VAL A 1 81 ? 0.900 4.413 -8.975 1.00 96.38 81 VAL A CA 1
ATOM 671 C C . VAL A 1 81 ? 2.229 3.678 -9.166 1.00 96.38 81 VAL A C 1
ATOM 673 O O . VAL A 1 81 ? 2.620 3.413 -10.302 1.00 96.38 81 VAL A O 1
ATOM 676 N N . PHE A 1 82 ? 2.888 3.268 -8.079 1.00 96.50 82 PHE A N 1
ATOM 677 C CA . PHE A 1 82 ? 4.143 2.515 -8.178 1.00 96.50 82 PHE A CA 1
ATOM 678 C C . PHE A 1 82 ? 3.969 1.132 -8.807 1.00 96.50 82 PHE A C 1
ATOM 680 O O . PHE A 1 82 ? 4.843 0.704 -9.555 1.00 96.50 82 PHE A O 1
ATOM 687 N N . LEU A 1 83 ? 2.834 0.461 -8.581 1.00 96.50 83 LEU A N 1
ATOM 688 C CA . LEU A 1 83 ? 2.516 -0.788 -9.277 1.00 96.50 83 LEU A CA 1
ATOM 689 C C . LEU A 1 83 ? 2.412 -0.578 -10.792 1.00 96.50 83 LEU A C 1
ATOM 691 O O . LEU A 1 83 ? 2.958 -1.365 -11.557 1.00 96.50 83 LEU A O 1
ATOM 695 N N . VAL A 1 84 ? 1.733 0.483 -11.233 1.00 96.56 84 VAL A N 1
ATOM 696 C CA . VAL A 1 84 ? 1.602 0.803 -12.662 1.00 96.56 84 VAL A CA 1
ATOM 697 C C . VAL A 1 84 ? 2.967 1.125 -13.270 1.00 96.56 84 VAL A C 1
ATOM 699 O O . VAL A 1 84 ? 3.298 0.586 -14.323 1.00 96.56 84 VAL A O 1
ATOM 702 N N . MET A 1 85 ? 3.791 1.936 -12.596 1.00 96.12 85 MET A N 1
ATOM 703 C CA . MET A 1 85 ? 5.160 2.225 -13.045 1.00 96.12 85 MET A CA 1
ATOM 704 C C . MET A 1 85 ? 6.007 0.954 -13.163 1.00 96.12 85 MET A C 1
ATOM 706 O O . MET A 1 85 ? 6.695 0.766 -14.165 1.00 96.12 85 MET A O 1
ATOM 710 N N . PHE A 1 86 ? 5.913 0.064 -12.174 1.00 95.38 86 PHE A N 1
ATOM 711 C CA . PHE A 1 86 ? 6.593 -1.227 -12.177 1.00 95.38 86 PHE A CA 1
ATOM 712 C C . PHE A 1 86 ? 6.161 -2.091 -13.371 1.00 95.38 86 PHE A C 1
ATOM 714 O O . PHE A 1 86 ? 7.009 -2.574 -14.120 1.00 95.38 86 PHE A O 1
ATOM 721 N N . LEU A 1 87 ? 4.855 -2.217 -13.625 1.00 95.44 87 LEU A N 1
ATOM 722 C CA . LEU A 1 87 ? 4.340 -2.976 -14.769 1.00 95.44 87 LEU A CA 1
ATOM 723 C C . LEU A 1 87 ? 4.798 -2.385 -16.107 1.00 95.44 87 LEU A C 1
ATOM 725 O O . LEU A 1 87 ? 5.261 -3.130 -16.966 1.00 95.44 87 LEU A O 1
ATOM 729 N N . ILE A 1 88 ? 4.736 -1.060 -16.276 1.00 95.56 88 ILE A N 1
ATOM 730 C CA . ILE A 1 88 ? 5.235 -0.392 -17.489 1.00 95.56 88 ILE A CA 1
ATOM 731 C C . ILE A 1 88 ? 6.722 -0.690 -17.682 1.00 95.56 88 ILE A C 1
ATOM 733 O O . ILE A 1 88 ? 7.131 -1.040 -18.785 1.00 95.56 88 ILE A O 1
ATOM 737 N N . SER A 1 89 ? 7.525 -0.608 -16.618 1.00 94.31 89 SER A N 1
ATOM 738 C CA . SER A 1 89 ? 8.959 -0.894 -16.710 1.00 94.31 89 SER A CA 1
ATOM 739 C C . SER A 1 89 ? 9.252 -2.340 -17.129 1.00 94.31 89 SER A C 1
ATOM 741 O O . SER A 1 89 ? 10.155 -2.549 -17.933 1.00 94.31 89 SER A O 1
ATOM 743 N N . ILE A 1 90 ? 8.438 -3.319 -16.705 1.00 93.69 90 ILE A N 1
ATOM 744 C CA . ILE A 1 90 ? 8.532 -4.709 -17.185 1.00 93.69 90 ILE A CA 1
ATOM 745 C C . ILE A 1 90 ? 8.272 -4.781 -18.689 1.00 93.69 90 ILE A C 1
ATOM 747 O O . ILE A 1 90 ? 9.064 -5.370 -19.419 1.00 93.69 90 ILE A O 1
ATOM 751 N N . PHE A 1 91 ? 7.180 -4.178 -19.166 1.00 94.50 91 PHE A N 1
ATOM 752 C CA . PHE A 1 91 ? 6.841 -4.212 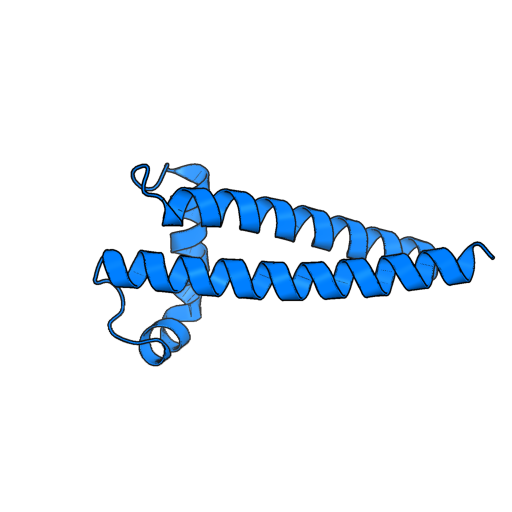-20.591 1.00 94.50 91 PHE A CA 1
ATOM 753 C C . PHE A 1 91 ? 7.904 -3.539 -21.459 1.00 94.50 91 PHE A C 1
ATOM 755 O O . PHE A 1 91 ? 8.174 -4.012 -22.559 1.00 94.50 91 PHE A O 1
ATOM 762 N N . VAL A 1 92 ? 8.515 -2.461 -20.966 1.00 92.81 92 VAL A N 1
ATOM 763 C CA . VAL A 1 92 ? 9.611 -1.780 -21.662 1.00 92.81 92 VAL A CA 1
ATOM 764 C C . VAL A 1 92 ? 10.881 -2.637 -21.674 1.00 92.81 92 VAL A C 1
ATOM 766 O O . VAL A 1 92 ? 11.568 -2.637 -22.682 1.00 92.81 92 VAL A O 1
ATOM 769 N N . MET A 1 93 ? 11.185 -3.386 -20.607 1.00 92.62 93 MET A N 1
ATOM 770 C CA . MET A 1 93 ? 12.349 -4.289 -20.567 1.00 92.62 93 MET A CA 1
ATOM 771 C C . MET A 1 93 ? 12.199 -5.543 -21.436 1.00 92.62 93 MET A C 1
ATOM 773 O O . MET A 1 93 ? 13.203 -6.111 -21.854 1.00 92.62 93 MET A O 1
ATOM 777 N N . LEU A 1 94 ? 10.971 -6.025 -21.644 1.00 89.62 94 LEU A N 1
ATOM 778 C CA . LEU A 1 94 ? 10.696 -7.230 -22.437 1.00 89.62 94 LEU A CA 1
ATOM 779 C C . LEU A 1 94 ? 10.679 -6.977 -23.951 1.00 89.62 94 LEU A C 1
ATOM 781 O O . LEU A 1 94 ? 10.635 -7.941 -24.717 1.00 89.62 94 LEU A O 1
ATOM 785 N N . ARG A 1 95 ? 10.650 -5.711 -24.370 1.00 82.38 95 ARG A N 1
ATOM 786 C CA . ARG A 1 95 ? 10.648 -5.292 -25.771 1.00 82.38 95 ARG A CA 1
ATOM 787 C C . ARG A 1 95 ? 12.054 -4.932 -26.230 1.00 82.38 95 ARG A C 1
ATOM 789 O O . ARG A 1 95 ? 12.354 -5.253 -27.399 1.00 82.38 95 ARG A O 1
#

Foldseek 3Di:
DVLVVLVVLLVVLVVLLVVLVVQLLVLLVVVCVVVVVDDDVVRVVVCVVCSVVVLCCLQPVPPPPDPSSVSNNVSVVSSVVSVVSNVVSVVVNVD

Sequence (95 aa):
MTDGLIVLIFILSLLFFIISFCLVRFYLYKYLLEKGEVESYIDFNLKSINHIVYIKKILFKGGGGGYYSEKIKIFYIVKIVFLVMFLISIFVMLR

Radius of gyration: 16.19 Å; Cα contacts (8 Å, |Δi|>4): 70; chains: 1; bounding box: 40×25×45 Å